Protein AF-A0A965PQN5-F1 (afdb_monomer)

Sequence (147 aa):
MGAIIASKGDFAAGDSFQIISNPSIEAFCKKINGKNQNLTQFMELIFIDYYLSGNAYIRVCRPINSKILAEFSIEHIPQHTIRLASKTKGFYYATDWTQRINIDEVIGEFPNFTPIEETYEQSIIHLKDYVPGFDFYGLPTFMGAMQ

pLDDT: mean 82.69, std 12.29, range [46.5, 96.75]

Secondary structure (DSSP, 8-state):
-HHHHHHHHHHHHHS-----S-HHHHHHHH--STT---HHHHHHHHHHHHHHHSEEEEEEEEETT---GGG-EEEEE-GGGEEE-SSSSEEEE-S-TTS---TT-PEEBTT-PEEETTTEEEEEEEEE--BTTBSS----GGGGG--

Foldseek 3Di:
DLVVQLVQLLVVLVVDDDDPPDVQVVVCQCPQDPVRDHVSNQSSLQSSQCQVFQKWKKKWKAWPPDPRSNRIHIDTDHPVQWFADPPDQFIFGHPDPVDDGPPVPTAHAPPDWDDDPPTMTMHMHMRGDDDPPDDGHHGNPCVVVPD

Mean predicted aligned error: 7.32 Å

Nearest PDB structures (foldseek):
  8k39-assembly1_f  TM=5.369E-01  e=4.903E-04  Escherichia phage Lambda
  8xqb-assembly1_b1  TM=5.106E-01  e=9.925E-04  Escherichia phage Lambda
  8k38-assembly1_B  TM=4.594E-01  e=7.203E-04  Escherichia phage Lambda
  8xot-assembly1_B1  TM=5.082E-01  e=3.578E-03  Escherichia phage Lambda
  8xpm-assembly1_B2  TM=6.007E-01  e=1.777E-02  Escherichia phage Lambda

Solvent-accessible surface area (backbone atoms only — not comparable to full-atom values): 8416 Å² total; per-residue (Å²): 113,68,69,61,45,50,51,49,12,47,48,66,35,59,60,63,81,81,76,81,87,42,72,70,60,53,53,36,40,60,42,29,35,97,81,72,41,32,44,52,70,49,42,28,55,43,39,36,39,25,58,69,46,10,34,28,40,36,39,40,36,29,46,67,92,64,85,56,71,88,58,46,30,56,42,82,48,63,73,91,32,50,45,76,41,94,90,47,83,26,30,40,74,42,95,56,81,88,51,89,72,64,85,83,61,56,36,20,40,60,91,39,67,30,75,44,83,96,59,32,23,30,21,34,44,78,48,56,47,92,40,94,95,45,92,86,57,23,62,28,72,61,66,78,69,74,116

Structure (mmCIF, N/CA/C/O backbone):
data_AF-A0A965PQN5-F1
#
_entry.id   AF-A0A965PQN5-F1
#
loop_
_atom_site.group_PDB
_atom_site.id
_atom_site.type_symbol
_atom_site.label_atom_id
_atom_site.label_alt_id
_atom_site.label_comp_id
_atom_site.label_asym_id
_atom_site.label_entity_id
_atom_site.label_seq_id
_atom_site.pdbx_PDB_ins_code
_atom_site.Cartn_x
_atom_site.Cartn_y
_atom_site.Cartn_z
_atom_site.occupancy
_atom_site.B_iso_or_equiv
_atom_site.auth_seq_id
_atom_site.auth_comp_id
_atom_site.auth_asym_id
_atom_site.auth_atom_id
_atom_site.pdbx_PDB_model_num
ATOM 1 N N . MET A 1 1 ? 2.611 -2.180 -26.969 1.00 53.81 1 MET A N 1
ATOM 2 C CA . MET A 1 1 ? 3.056 -2.594 -25.619 1.00 53.81 1 MET A CA 1
ATOM 3 C C . MET A 1 1 ? 2.013 -2.266 -24.549 1.00 53.81 1 MET A C 1
ATOM 5 O O . MET A 1 1 ? 1.609 -3.184 -23.852 1.00 53.81 1 MET A O 1
ATOM 9 N N . GLY A 1 2 ? 1.482 -1.034 -24.489 1.00 59.88 2 GLY A N 1
ATOM 10 C CA . GLY A 1 2 ? 0.448 -0.645 -23.507 1.00 59.88 2 GLY A CA 1
ATOM 11 C C . GLY A 1 2 ? -0.817 -1.521 -23.480 1.00 59.88 2 GLY A C 1
ATOM 12 O O . GLY A 1 2 ? -1.261 -1.892 -22.403 1.00 59.88 2 GLY A O 1
ATOM 13 N N . ALA A 1 3 ? -1.339 -1.947 -24.638 1.00 60.72 3 ALA A N 1
ATOM 14 C CA . ALA A 1 3 ? -2.540 -2.795 -24.705 1.00 60.72 3 ALA A CA 1
ATOM 15 C C . ALA A 1 3 ? -2.360 -4.204 -24.097 1.00 60.72 3 ALA A C 1
ATOM 17 O O . ALA A 1 3 ? -3.300 -4.756 -23.541 1.00 60.72 3 ALA A O 1
ATOM 18 N N . ILE A 1 4 ? -1.151 -4.779 -24.167 1.00 67.25 4 ILE A N 1
ATOM 19 C CA . ILE A 1 4 ? -0.859 -6.112 -23.604 1.00 67.25 4 ILE A CA 1
ATOM 20 C C . ILE A 1 4 ? -0.769 -6.032 -22.078 1.00 67.25 4 ILE A C 1
ATOM 22 O O . ILE A 1 4 ? -1.203 -6.943 -21.381 1.00 67.25 4 ILE A O 1
ATOM 26 N N . ILE A 1 5 ? -0.209 -4.939 -21.559 1.00 67.31 5 ILE A N 1
ATOM 27 C CA . ILE A 1 5 ? -0.053 -4.726 -20.119 1.00 67.31 5 ILE A CA 1
ATOM 28 C C . ILE A 1 5 ? -1.402 -4.408 -19.478 1.00 67.31 5 ILE A C 1
ATOM 30 O O . ILE A 1 5 ? -1.736 -5.021 -18.470 1.00 67.31 5 ILE A O 1
ATOM 34 N N . ALA A 1 6 ? -2.199 -3.537 -20.105 1.00 64.56 6 ALA A N 1
ATOM 35 C CA . ALA A 1 6 ? -3.577 -3.289 -19.688 1.00 64.56 6 ALA A CA 1
ATOM 36 C C . ALA A 1 6 ? -4.385 -4.594 -19.682 1.00 64.56 6 ALA A C 1
ATOM 38 O O . ALA A 1 6 ? -4.920 -4.967 -18.651 1.00 64.56 6 ALA A O 1
ATOM 39 N N . SER A 1 7 ? -4.326 -5.378 -20.765 1.00 62.66 7 SER A N 1
ATOM 40 C CA . SER A 1 7 ? -5.012 -6.674 -20.833 1.00 62.66 7 SER A CA 1
ATOM 41 C C . SER A 1 7 ? -4.554 -7.672 -19.761 1.00 62.66 7 SER A C 1
ATOM 43 O O . SER A 1 7 ? -5.371 -8.456 -19.290 1.00 62.66 7 SER A O 1
ATOM 45 N N . LYS A 1 8 ? -3.275 -7.666 -19.359 1.00 64.88 8 LYS A N 1
ATOM 46 C CA . LYS A 1 8 ? -2.782 -8.487 -18.239 1.00 64.88 8 LYS A CA 1
ATOM 47 C C . LYS A 1 8 ? -3.293 -7.987 -16.890 1.00 64.88 8 LYS A C 1
ATOM 49 O O . LYS A 1 8 ? -3.628 -8.814 -16.050 1.00 64.88 8 LYS A O 1
ATOM 54 N N . GLY A 1 9 ? -3.346 -6.671 -16.694 1.00 61.47 9 GLY A N 1
ATOM 55 C CA . GLY A 1 9 ? -3.943 -6.057 -15.509 1.00 61.47 9 GLY A CA 1
ATOM 56 C C . GLY A 1 9 ? -5.424 -6.404 -15.389 1.00 61.47 9 GLY A C 1
ATOM 57 O O . GLY A 1 9 ? -5.839 -6.925 -14.358 1.00 61.47 9 GLY A O 1
ATOM 58 N N . ASP A 1 10 ? -6.176 -6.232 -16.476 1.00 62.59 10 ASP A N 1
ATOM 59 C CA . ASP A 1 10 ? -7.597 -6.573 -16.567 1.00 62.59 10 ASP A CA 1
ATOM 60 C C . ASP A 1 10 ? -7.829 -8.072 -16.353 1.00 62.59 10 ASP A C 1
ATOM 62 O O . ASP A 1 10 ? -8.765 -8.460 -15.666 1.00 62.59 10 ASP A O 1
ATOM 66 N N . PHE A 1 11 ? -6.968 -8.935 -16.904 1.00 68.56 11 PHE A N 1
ATOM 67 C CA . PHE A 1 11 ? -7.052 -10.379 -16.683 1.00 68.56 11 PHE A CA 1
ATOM 68 C C . PHE A 1 11 ? -6.799 -10.737 -15.214 1.00 68.56 11 PHE A C 1
ATOM 70 O O . PHE A 1 11 ? -7.590 -11.459 -14.618 1.00 68.56 11 PHE A O 1
ATOM 77 N N . ALA A 1 12 ? -5.735 -10.202 -14.612 1.00 64.56 12 ALA A N 1
ATOM 78 C CA . ALA A 1 12 ? -5.387 -10.476 -13.219 1.00 64.56 12 ALA A CA 1
ATOM 79 C C . ALA A 1 12 ? -6.413 -9.906 -12.223 1.00 64.56 12 ALA A C 1
ATOM 81 O O . ALA A 1 12 ? -6.628 -10.491 -11.165 1.00 64.56 12 ALA A O 1
ATOM 82 N N . ALA A 1 13 ? -7.057 -8.781 -12.547 1.00 66.44 13 ALA A N 1
ATOM 83 C CA . ALA A 1 13 ? -8.139 -8.209 -11.746 1.00 66.44 13 ALA A CA 1
ATOM 84 C C . ALA A 1 13 ? -9.504 -8.873 -12.014 1.00 66.44 13 ALA A C 1
ATOM 86 O O . ALA A 1 13 ? -10.351 -8.929 -11.118 1.00 66.44 13 ALA A O 1
ATOM 87 N N . GLY A 1 14 ? -9.722 -9.346 -13.244 1.00 53.88 14 GLY A N 1
ATOM 88 C CA . GLY A 1 14 ? -10.966 -9.938 -13.735 1.00 53.88 14 GLY A CA 1
ATOM 89 C C . GLY A 1 14 ? -11.144 -11.414 -13.384 1.00 53.88 14 GLY A C 1
ATOM 90 O O . GLY A 1 14 ? -12.289 -11.858 -13.247 1.00 53.88 14 GLY A O 1
ATOM 91 N N . ASP A 1 15 ? -10.050 -12.157 -13.176 1.00 59.12 15 ASP A N 1
ATOM 92 C CA . ASP A 1 15 ? -10.080 -13.503 -12.596 1.00 59.12 15 ASP A CA 1
ATOM 93 C C . ASP A 1 15 ? -10.523 -13.361 -11.134 1.00 59.12 15 ASP A C 1
ATOM 95 O O . ASP A 1 15 ? -9.767 -12.993 -10.235 1.00 59.12 15 ASP A O 1
ATOM 99 N N . SER A 1 16 ? -11.835 -13.456 -10.945 1.00 56.16 16 SER A N 1
ATOM 100 C CA . SER A 1 16 ? -12.543 -12.751 -9.883 1.00 56.16 16 SER A CA 1
ATOM 101 C C . SER A 1 16 ? -11.992 -13.120 -8.509 1.00 56.16 16 SER A C 1
ATOM 103 O O . SER A 1 16 ? -11.968 -14.299 -8.156 1.00 56.16 16 SER A O 1
ATOM 105 N N . PHE A 1 17 ? -11.596 -12.123 -7.707 1.00 63.97 17 PHE A N 1
ATOM 106 C CA . PHE A 1 17 ? -11.255 -12.341 -6.300 1.00 63.97 17 PHE A CA 1
ATOM 107 C C . PHE A 1 17 ? -12.389 -13.116 -5.624 1.00 63.97 17 PHE A C 1
ATOM 109 O O . PHE A 1 17 ? -13.494 -12.600 -5.443 1.00 63.97 17 PHE A O 1
ATOM 116 N N . GLN A 1 18 ? -12.127 -14.373 -5.267 1.00 67.50 18 GLN A N 1
ATOM 117 C CA . GLN A 1 18 ? -13.124 -15.209 -4.618 1.00 67.50 18 GLN A CA 1
ATOM 118 C C . GLN A 1 18 ? -13.211 -14.814 -3.148 1.00 67.50 18 GLN A C 1
ATOM 120 O O . GLN A 1 18 ? -12.378 -15.189 -2.322 1.00 67.50 18 GLN A O 1
ATOM 125 N N . ILE A 1 19 ? -14.229 -14.024 -2.819 1.00 66.75 19 ILE A N 1
ATOM 126 C CA . ILE A 1 19 ? -14.528 -13.674 -1.435 1.00 66.75 19 ILE A CA 1
ATOM 127 C C . ILE A 1 19 ? -15.185 -14.891 -0.792 1.00 66.75 19 ILE A C 1
ATOM 129 O O . ILE A 1 19 ? -16.317 -15.249 -1.119 1.00 66.75 19 ILE A O 1
ATOM 133 N N . ILE A 1 20 ? -14.484 -15.520 0.149 1.00 67.50 20 ILE A N 1
ATOM 134 C CA . ILE A 1 20 ? -15.041 -16.601 0.964 1.00 67.50 20 ILE A CA 1
ATOM 135 C C . ILE A 1 20 ? -16.016 -15.972 1.971 1.00 67.50 20 ILE A C 1
ATOM 137 O O . ILE A 1 20 ? -15.636 -15.619 3.083 1.00 67.50 20 ILE A O 1
ATOM 141 N N . SER A 1 21 ? -17.253 -15.746 1.515 1.00 68.19 21 SER A N 1
ATOM 142 C CA . SER A 1 21 ? -18.486 -15.481 2.277 1.00 68.19 21 SER A CA 1
ATOM 143 C C . SER A 1 21 ? -18.315 -14.796 3.646 1.00 68.19 21 SER A C 1
ATOM 145 O O . SER A 1 21 ? -18.784 -15.301 4.666 1.00 68.19 21 SER A O 1
ATOM 147 N N . ASN A 1 22 ? -17.660 -13.631 3.676 1.00 83.06 22 ASN A N 1
ATOM 148 C CA . ASN A 1 22 ? -17.571 -12.768 4.853 1.00 83.06 22 ASN A CA 1
ATOM 149 C C . ASN A 1 22 ? -18.157 -11.384 4.512 1.00 83.06 22 ASN A C 1
ATOM 151 O O . ASN A 1 22 ? -17.552 -10.662 3.713 1.00 83.06 22 ASN A O 1
ATOM 155 N N . PRO A 1 23 ? -19.290 -10.983 5.122 1.00 86.12 23 PRO A N 1
ATOM 156 C CA . PRO A 1 23 ? -19.951 -9.715 4.809 1.00 86.12 23 PRO A CA 1
ATOM 157 C C . PRO A 1 23 ? -19.070 -8.477 5.018 1.00 86.12 23 PRO A C 1
ATOM 159 O O . PRO A 1 23 ? -19.183 -7.510 4.268 1.00 86.12 23 PRO A O 1
ATOM 162 N N . SER A 1 24 ? -18.175 -8.495 6.012 1.00 85.94 24 SER A N 1
ATOM 163 C CA . SER A 1 24 ? -17.263 -7.377 6.278 1.00 85.94 24 SER A CA 1
ATOM 164 C C . SER A 1 24 ? -16.221 -7.222 5.173 1.00 85.94 24 SER A C 1
ATOM 166 O O . SER A 1 24 ? -15.913 -6.099 4.781 1.00 85.94 24 SER A O 1
ATOM 168 N N . ILE A 1 25 ? -15.713 -8.338 4.642 1.00 86.50 25 ILE A N 1
ATOM 169 C CA . ILE A 1 25 ? -14.781 -8.331 3.506 1.00 86.50 25 ILE A CA 1
ATOM 170 C C . ILE A 1 25 ? -15.512 -7.874 2.245 1.00 86.50 25 ILE A C 1
ATOM 172 O O . ILE A 1 25 ? -15.006 -7.023 1.526 1.00 86.50 25 ILE A O 1
ATOM 176 N N . GLU A 1 26 ? -16.728 -8.363 2.005 1.00 88.0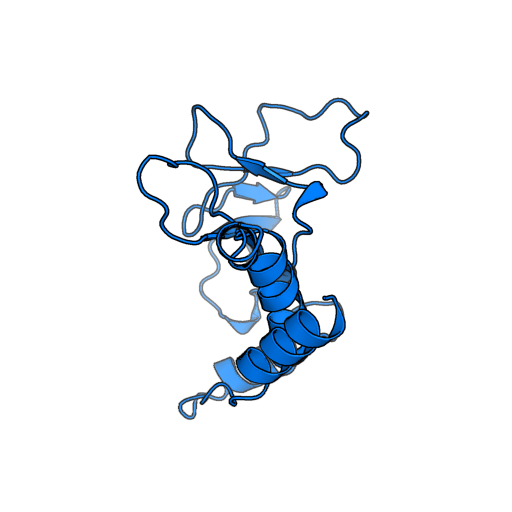6 26 GLU A N 1
ATOM 177 C CA . GLU A 1 26 ? -17.520 -7.956 0.842 1.00 88.06 26 GLU A CA 1
ATOM 178 C C . GLU A 1 26 ? -17.843 -6.453 0.852 1.00 88.06 26 GLU A C 1
ATOM 180 O O . GLU A 1 26 ? -17.718 -5.778 -0.172 1.00 88.06 26 GLU A O 1
ATOM 185 N N . ALA A 1 27 ? -18.213 -5.907 2.015 1.00 88.44 27 ALA A N 1
ATOM 186 C CA . ALA A 1 27 ? -18.439 -4.475 2.183 1.00 88.44 27 ALA A CA 1
ATOM 187 C C . ALA A 1 27 ? -17.164 -3.664 1.910 1.00 88.44 27 ALA A C 1
ATOM 189 O O . ALA A 1 27 ? -17.214 -2.673 1.180 1.00 88.44 27 ALA A O 1
ATOM 190 N N . PHE A 1 28 ? -16.021 -4.120 2.430 1.00 89.81 28 PHE A N 1
ATOM 191 C CA . PHE A 1 28 ? -14.724 -3.504 2.164 1.00 89.81 28 PHE A CA 1
ATOM 192 C C . PHE A 1 28 ? -14.365 -3.551 0.670 1.00 89.81 28 PHE A C 1
ATOM 194 O O . PHE A 1 28 ? -13.973 -2.542 0.095 1.00 89.81 28 PHE A O 1
ATOM 201 N N . CYS A 1 29 ? -14.582 -4.680 -0.010 1.00 89.00 29 CYS A N 1
ATOM 202 C CA . CYS A 1 29 ? -14.306 -4.815 -1.442 1.00 89.00 29 CYS A CA 1
ATOM 203 C C . CYS A 1 29 ? -15.161 -3.882 -2.313 1.00 89.00 29 CYS A C 1
ATOM 205 O O . CYS A 1 29 ? -14.702 -3.431 -3.364 1.00 89.00 29 CYS A O 1
ATOM 207 N N . LYS A 1 30 ? -16.394 -3.569 -1.894 1.00 89.50 30 LYS A N 1
ATOM 208 C CA . LYS A 1 30 ? -17.265 -2.613 -2.599 1.00 89.50 30 LYS A CA 1
ATOM 209 C C . LYS A 1 30 ? -16.790 -1.169 -2.446 1.00 89.50 30 LYS A C 1
ATOM 211 O O . LYS A 1 30 ? -16.998 -0.375 -3.360 1.00 89.50 30 LYS A O 1
ATOM 216 N N . LYS A 1 31 ? -16.168 -0.829 -1.313 1.00 91.44 31 LYS A N 1
ATOM 217 C CA . LYS A 1 31 ? -15.638 0.507 -1.030 1.00 91.44 31 LYS A CA 1
ATOM 218 C C . LYS A 1 31 ? -14.366 0.411 -0.191 1.00 91.44 31 LYS A C 1
ATOM 220 O O . LYS A 1 31 ? -14.418 0.375 1.034 1.00 91.44 31 LYS A O 1
ATOM 225 N N . ILE A 1 32 ? -13.229 0.426 -0.876 1.00 92.50 32 ILE A N 1
ATOM 226 C CA . ILE A 1 32 ? -11.909 0.217 -0.264 1.00 92.50 32 ILE A CA 1
ATOM 227 C C . ILE A 1 32 ? -11.297 1.491 0.339 1.00 92.50 32 ILE A C 1
ATOM 229 O O . ILE A 1 32 ? -10.318 1.429 1.082 1.00 92.50 32 ILE A O 1
ATOM 233 N N . ASN A 1 33 ? -11.831 2.663 -0.020 1.00 90.44 33 ASN A N 1
ATOM 234 C CA . ASN A 1 33 ? -11.356 3.965 0.437 1.00 90.44 33 ASN A CA 1
ATOM 235 C C . ASN A 1 33 ? -12.441 5.053 0.303 1.00 90.44 33 ASN A C 1
ATOM 237 O O . ASN A 1 33 ? -13.550 4.829 -0.194 1.00 90.44 33 ASN A O 1
ATOM 241 N N . GLY A 1 34 ? -12.107 6.272 0.737 1.00 87.25 34 GLY A N 1
ATOM 242 C CA . GLY A 1 34 ? -12.985 7.442 0.651 1.00 87.25 34 GLY A CA 1
ATOM 243 C C . GLY A 1 34 ? -13.287 7.930 -0.775 1.00 87.25 34 GLY A C 1
ATOM 244 O O . GLY A 1 34 ? -14.173 8.763 -0.940 1.00 87.25 34 GLY A O 1
ATOM 245 N N . LYS A 1 35 ? -12.610 7.405 -1.808 1.00 87.56 35 LYS A N 1
ATOM 246 C CA . LYS A 1 35 ? -12.733 7.840 -3.214 1.00 87.56 35 LYS A CA 1
ATOM 247 C C . LYS A 1 35 ? -13.817 7.082 -3.994 1.00 87.56 35 LYS A C 1
ATOM 249 O O . LYS A 1 35 ? -13.892 7.217 -5.209 1.00 87.56 35 LYS A O 1
ATOM 254 N N . ASN A 1 36 ? -14.655 6.293 -3.312 1.00 84.31 36 ASN A N 1
ATOM 255 C CA . ASN A 1 36 ? -15.671 5.417 -3.920 1.00 84.31 36 ASN A CA 1
ATOM 256 C C . ASN A 1 36 ? -15.093 4.421 -4.947 1.00 84.31 36 ASN A C 1
ATOM 258 O O . ASN A 1 36 ? -15.787 4.010 -5.873 1.00 84.31 36 ASN A O 1
ATOM 262 N N . GLN A 1 37 ? -13.832 4.026 -4.768 1.00 90.25 37 GLN A N 1
ATOM 263 C CA . GLN A 1 37 ? -13.191 2.990 -5.568 1.00 90.25 37 GLN A CA 1
ATOM 264 C C . GLN A 1 37 ? -13.549 1.607 -5.012 1.00 90.25 37 GLN A C 1
ATOM 266 O O . GLN A 1 37 ? -13.562 1.409 -3.790 1.00 90.25 37 GLN A O 1
ATOM 271 N N . ASN A 1 38 ? -13.831 0.652 -5.898 1.00 90.88 38 ASN A N 1
ATOM 272 C CA . ASN A 1 38 ? -13.971 -0.757 -5.527 1.00 90.88 38 ASN A CA 1
ATOM 273 C C . ASN A 1 38 ? -12.628 -1.502 -5.647 1.00 90.88 38 ASN A C 1
ATOM 275 O O . ASN A 1 38 ? -11.663 -0.988 -6.214 1.00 90.88 38 ASN A O 1
ATOM 279 N N . LEU A 1 39 ? -12.560 -2.721 -5.109 1.00 90.31 39 LEU A N 1
ATOM 280 C CA . LEU A 1 39 ? -11.330 -3.512 -5.103 1.00 90.31 39 LEU A CA 1
ATOM 281 C C . LEU A 1 39 ? -10.818 -3.821 -6.516 1.00 90.31 39 LEU A C 1
ATOM 283 O O . LEU A 1 39 ? -9.616 -3.748 -6.738 1.00 90.31 39 LEU A O 1
ATOM 287 N N . THR A 1 40 ? -11.697 -4.135 -7.469 1.00 88.50 40 THR A N 1
ATOM 288 C CA . THR A 1 40 ? -11.298 -4.476 -8.844 1.00 88.50 40 THR A CA 1
ATOM 289 C C . THR A 1 40 ? -10.575 -3.310 -9.517 1.00 88.50 40 THR A C 1
ATOM 291 O O . THR A 1 40 ? -9.430 -3.464 -9.926 1.00 88.50 40 THR A O 1
ATOM 294 N N . GLN A 1 41 ? -11.180 -2.119 -9.511 1.00 89.06 41 GLN A N 1
ATOM 295 C CA . GLN A 1 41 ? -10.586 -0.894 -10.065 1.00 89.06 41 GLN A CA 1
ATOM 296 C C . GLN A 1 41 ? -9.259 -0.531 -9.396 1.00 89.06 41 GLN A C 1
ATOM 298 O O . GLN A 1 41 ? -8.372 0.066 -9.999 1.00 89.06 41 GLN A O 1
ATOM 303 N N . PHE A 1 42 ? -9.141 -0.822 -8.104 1.00 92.50 42 PHE A N 1
ATOM 304 C CA . PHE A 1 42 ? -7.903 -0.619 -7.371 1.00 92.50 42 PHE A CA 1
ATOM 305 C C . PHE A 1 42 ? -6.822 -1.608 -7.799 1.00 92.50 42 PHE A C 1
ATOM 307 O O . PHE A 1 42 ? -5.704 -1.194 -8.096 1.00 92.50 42 PHE A O 1
ATOM 314 N N . MET A 1 43 ? -7.154 -2.896 -7.876 1.00 91.06 43 MET A N 1
ATOM 315 C CA . MET A 1 43 ? -6.208 -3.938 -8.260 1.00 91.06 43 MET A CA 1
ATOM 316 C C . MET A 1 43 ? -5.740 -3.793 -9.708 1.00 91.06 43 MET A C 1
ATOM 318 O O . MET A 1 43 ? -4.575 -4.063 -9.975 1.00 91.06 43 MET A O 1
ATOM 322 N N . GLU A 1 44 ? -6.579 -3.290 -10.616 1.00 90.31 44 GLU A N 1
ATOM 323 C CA . GLU A 1 44 ? -6.170 -2.922 -11.980 1.00 90.31 44 GLU A CA 1
ATOM 324 C C . GLU A 1 44 ? -4.967 -1.964 -11.968 1.00 90.31 44 GLU A C 1
ATOM 326 O O . GLU A 1 44 ? -3.958 -2.233 -12.619 1.00 90.31 44 GLU A O 1
ATOM 331 N N . LEU A 1 45 ? -5.017 -0.891 -11.167 1.00 91.31 45 LEU A N 1
ATOM 332 C CA . LEU A 1 45 ? -3.907 0.064 -11.035 1.00 91.31 45 LEU A CA 1
ATOM 333 C C . LEU A 1 45 ? -2.649 -0.595 -10.462 1.00 91.31 45 LEU A C 1
ATOM 335 O O . LEU A 1 45 ? -1.545 -0.365 -10.957 1.00 91.31 45 LEU A O 1
ATOM 339 N N . ILE A 1 46 ? -2.820 -1.438 -9.440 1.00 93.19 46 ILE A N 1
ATOM 340 C CA . ILE A 1 46 ? -1.717 -2.179 -8.819 1.00 93.19 46 ILE A CA 1
ATOM 341 C C . ILE A 1 46 ? -1.040 -3.098 -9.834 1.00 93.19 46 ILE A C 1
ATOM 343 O O . ILE A 1 46 ? 0.186 -3.092 -9.945 1.00 93.19 46 ILE A O 1
ATOM 347 N N . PHE A 1 47 ? -1.815 -3.870 -10.594 1.00 90.19 47 PHE A N 1
ATOM 348 C CA . PHE A 1 47 ? -1.269 -4.786 -11.587 1.00 90.19 47 PHE A CA 1
ATOM 349 C C . PHE A 1 47 ? -0.624 -4.051 -12.758 1.00 90.19 47 PHE A C 1
ATOM 351 O O . PHE A 1 47 ? 0.412 -4.498 -13.246 1.00 90.19 47 PHE A O 1
ATOM 358 N N . ILE A 1 48 ? -1.180 -2.915 -13.184 1.00 88.69 48 ILE A N 1
ATOM 359 C CA . ILE A 1 48 ? -0.563 -2.070 -14.209 1.00 88.69 48 ILE A CA 1
ATOM 360 C C . ILE A 1 48 ? 0.832 -1.617 -13.757 1.00 88.69 48 ILE A C 1
ATOM 362 O O . ILE A 1 48 ? 1.797 -1.851 -14.485 1.00 88.69 48 ILE A O 1
ATOM 366 N N . ASP A 1 49 ? 0.968 -1.041 -12.559 1.00 90.19 49 ASP A N 1
ATOM 367 C CA . ASP A 1 49 ? 2.269 -0.596 -12.035 1.00 90.19 49 ASP A CA 1
ATOM 368 C C . ASP A 1 49 ? 3.244 -1.767 -11.859 1.00 90.19 49 ASP A C 1
ATOM 370 O O . ASP A 1 49 ? 4.416 -1.673 -12.250 1.00 90.19 49 ASP A O 1
ATOM 374 N N . TYR A 1 50 ? 2.746 -2.897 -11.355 1.00 90.06 50 TYR A N 1
ATOM 375 C CA . TYR A 1 50 ? 3.532 -4.110 -11.170 1.00 90.06 50 TYR A CA 1
ATOM 376 C C . TYR A 1 50 ? 4.072 -4.651 -12.500 1.00 90.06 50 TYR A C 1
ATOM 378 O O . TYR A 1 50 ? 5.274 -4.862 -12.630 1.00 90.06 50 TYR A O 1
ATOM 386 N N . TYR A 1 51 ? 3.240 -4.798 -13.533 1.00 84.94 51 TYR A N 1
ATOM 387 C CA . TYR A 1 51 ? 3.701 -5.287 -14.836 1.00 84.94 51 TYR A CA 1
ATOM 388 C C . TYR A 1 51 ? 4.563 -4.267 -15.597 1.00 84.94 51 TYR A C 1
ATOM 390 O O . TYR A 1 51 ? 5.429 -4.672 -16.379 1.00 84.94 51 TYR A O 1
ATOM 398 N N . LEU A 1 52 ? 4.350 -2.962 -15.383 1.00 85.81 52 LEU A N 1
ATOM 399 C CA . LEU A 1 52 ? 5.149 -1.895 -15.996 1.00 85.81 52 LEU A CA 1
ATOM 400 C C . LEU A 1 52 ? 6.528 -1.738 -15.361 1.00 85.81 52 LEU A C 1
ATOM 402 O O . LEU A 1 52 ? 7.483 -1.410 -16.060 1.00 85.81 52 LEU A O 1
ATOM 406 N N . SER A 1 53 ? 6.639 -1.910 -14.047 1.00 85.06 53 SER A N 1
ATOM 407 C CA . SER A 1 53 ? 7.852 -1.534 -13.317 1.00 85.06 53 SER A CA 1
ATOM 408 C C . SER A 1 53 ? 8.493 -2.678 -12.532 1.00 85.06 53 SER A C 1
ATOM 410 O O . SER A 1 53 ? 9.591 -2.503 -12.009 1.00 85.06 53 SER A O 1
ATOM 412 N N . GLY A 1 54 ? 7.836 -3.836 -12.432 1.00 87.56 54 GLY A N 1
ATOM 413 C CA . GLY A 1 54 ? 8.204 -4.921 -11.515 1.00 87.56 54 GLY A CA 1
ATOM 414 C C . GLY A 1 54 ? 7.916 -4.597 -10.047 1.00 87.56 54 GLY A C 1
ATOM 415 O O . GLY A 1 54 ? 8.383 -5.305 -9.155 1.00 87.56 54 GLY A O 1
ATOM 416 N N . ASN A 1 55 ? 7.222 -3.487 -9.781 1.00 91.44 55 ASN A N 1
ATOM 417 C CA . ASN A 1 55 ? 6.984 -2.941 -8.454 1.00 91.44 55 ASN A CA 1
ATOM 418 C C . ASN A 1 55 ? 5.576 -2.333 -8.382 1.00 91.44 55 ASN A C 1
ATOM 420 O O . ASN A 1 55 ? 5.125 -1.682 -9.319 1.00 91.44 55 ASN A O 1
ATOM 424 N N . ALA A 1 56 ? 4.890 -2.510 -7.261 1.00 94.62 56 ALA A N 1
ATOM 425 C CA . ALA A 1 56 ? 3.669 -1.778 -6.957 1.00 94.62 56 ALA A CA 1
ATOM 426 C C . ALA A 1 56 ? 3.571 -1.511 -5.457 1.00 94.62 56 ALA A C 1
ATOM 428 O O . ALA A 1 56 ? 4.060 -2.295 -4.640 1.00 94.62 56 ALA A O 1
ATOM 429 N N . TYR A 1 57 ? 2.931 -0.401 -5.097 1.00 95.56 57 TYR A N 1
ATOM 430 C CA . TYR A 1 57 ? 2.854 0.057 -3.715 1.00 95.56 57 TYR A CA 1
ATOM 431 C C . TYR A 1 57 ? 1.417 0.338 -3.306 1.00 95.56 57 TYR A C 1
ATOM 433 O O . TYR A 1 57 ? 0.671 1.038 -3.997 1.00 95.56 57 TYR A O 1
ATOM 441 N N . ILE A 1 58 ? 1.055 -0.188 -2.141 1.00 96.75 58 ILE A N 1
ATOM 442 C CA . ILE A 1 58 ? -0.257 -0.002 -1.532 1.00 96.75 58 ILE A CA 1
ATOM 443 C C . ILE A 1 58 ? -0.051 0.675 -0.187 1.00 96.75 58 ILE A C 1
ATOM 445 O O . ILE A 1 58 ? 0.603 0.118 0.693 1.00 96.75 58 ILE A O 1
ATOM 449 N N . ARG A 1 59 ? -0.634 1.860 -0.011 1.00 95.69 59 ARG A N 1
ATOM 450 C CA . ARG A 1 59 ? -0.771 2.482 1.303 1.00 95.69 59 ARG A CA 1
ATOM 451 C C . ARG A 1 59 ? -1.939 1.841 2.029 1.00 95.69 59 ARG A C 1
ATOM 453 O O . ARG A 1 59 ? -3.033 1.781 1.479 1.00 95.69 59 ARG A O 1
ATOM 460 N N . VAL A 1 60 ? -1.719 1.428 3.266 1.00 96.31 60 VAL A N 1
ATOM 461 C CA . VAL A 1 60 ? -2.765 0.989 4.187 1.00 96.31 60 VAL A CA 1
ATOM 462 C C . VAL A 1 60 ? -2.878 2.033 5.286 1.00 96.31 60 VAL A C 1
ATOM 464 O O . VAL A 1 60 ? -1.908 2.243 6.007 1.00 96.31 60 VAL A O 1
ATOM 467 N N . CYS A 1 61 ? -4.041 2.658 5.434 1.00 95.38 61 CYS A N 1
ATOM 468 C CA . CYS A 1 61 ? -4.334 3.619 6.497 1.00 95.38 61 CYS A CA 1
ATOM 469 C C . CYS A 1 61 ? -5.413 3.068 7.428 1.00 95.38 61 CYS A C 1
ATOM 471 O O . CYS A 1 61 ? -6.361 2.431 6.968 1.00 95.38 61 CYS A O 1
ATOM 473 N N . ARG A 1 62 ? -5.305 3.348 8.727 1.00 95.31 62 ARG A N 1
ATOM 474 C CA . ARG A 1 62 ? -6.328 3.016 9.732 1.00 95.31 62 ARG A CA 1
ATOM 475 C C . ARG A 1 62 ? -6.270 3.990 10.912 1.00 95.31 62 ARG A C 1
ATOM 477 O O . ARG A 1 62 ? -5.231 4.625 11.096 1.00 95.31 62 ARG A O 1
ATOM 484 N N . PRO A 1 63 ? -7.329 4.111 11.731 1.00 95.75 63 PRO A N 1
ATOM 485 C CA . PRO A 1 63 ? -7.220 4.770 13.027 1.00 95.75 63 PRO A CA 1
ATOM 486 C C . PRO A 1 63 ? -6.149 4.091 13.880 1.00 95.75 63 PRO A C 1
ATOM 488 O O . PRO A 1 63 ? -5.969 2.871 13.795 1.00 95.75 63 PRO A O 1
ATOM 491 N N . ILE A 1 64 ? -5.454 4.871 14.707 1.00 95.19 64 ILE A N 1
ATOM 492 C CA . ILE A 1 64 ? -4.362 4.372 15.554 1.00 95.19 64 ILE A CA 1
ATOM 493 C C . ILE A 1 64 ? -4.809 3.125 16.335 1.00 95.19 64 ILE A C 1
ATOM 495 O O . ILE A 1 64 ? -5.827 3.141 17.028 1.00 95.19 64 ILE A O 1
ATOM 499 N N . ASN A 1 65 ? -4.034 2.038 16.232 1.00 93.25 65 ASN A N 1
ATOM 500 C CA . ASN A 1 65 ? -4.280 0.743 16.880 1.00 93.25 65 ASN A CA 1
ATOM 501 C C . ASN A 1 65 ? -5.572 0.007 16.473 1.00 93.25 65 ASN A C 1
ATOM 503 O O . ASN A 1 65 ? -5.889 -1.032 17.067 1.00 93.25 65 ASN A O 1
ATOM 507 N N . SER A 1 66 ? -6.305 0.477 15.459 1.00 93.62 66 SER A N 1
ATOM 508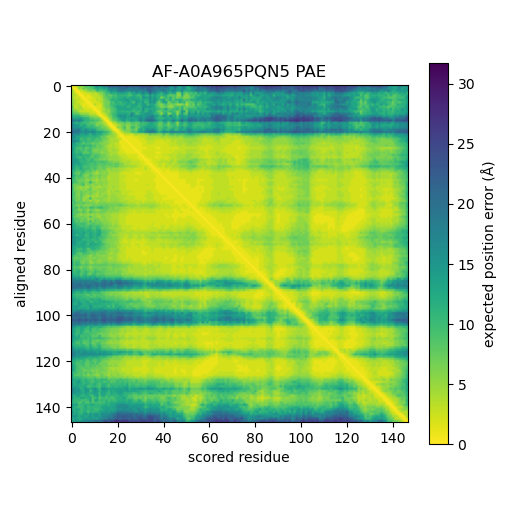 C CA . SER A 1 66 ? -7.530 -0.193 15.027 1.00 93.62 66 SER A CA 1
ATOM 509 C C . SER A 1 66 ? -7.257 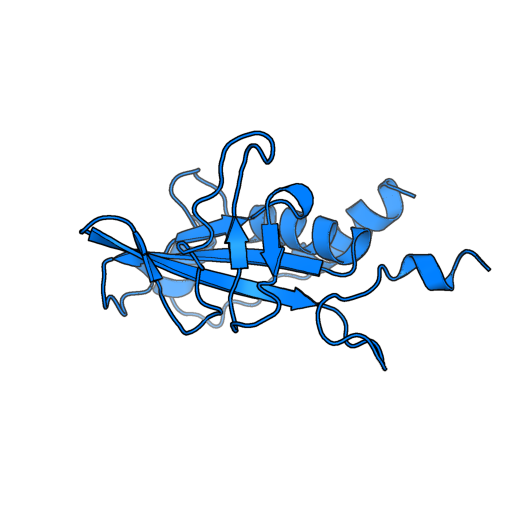-1.581 14.443 1.00 93.62 66 SER A C 1
ATOM 511 O O . SER A 1 66 ? -6.290 -1.833 13.715 1.00 93.62 66 SER A O 1
ATOM 513 N N . LYS A 1 67 ? -8.155 -2.514 14.756 1.00 90.69 67 LYS A N 1
ATOM 514 C CA . LYS A 1 67 ? -8.183 -3.876 14.199 1.00 90.69 67 LYS A CA 1
ATOM 515 C C . LYS A 1 67 ? -9.481 -4.159 13.441 1.00 90.69 67 LYS A C 1
ATOM 517 O O . LYS A 1 67 ? -9.732 -5.300 13.063 1.00 90.69 67 LYS A O 1
ATOM 522 N N . ILE A 1 68 ? -10.314 -3.140 13.242 1.00 91.25 68 ILE A N 1
ATOM 523 C CA . ILE A 1 68 ? -11.632 -3.267 12.626 1.00 91.25 68 ILE A CA 1
ATOM 524 C C . ILE A 1 68 ? -11.488 -2.988 11.134 1.00 91.25 68 ILE A C 1
ATOM 526 O O . ILE A 1 68 ? -11.263 -1.849 10.752 1.00 91.25 68 ILE A O 1
ATOM 530 N N . LEU A 1 69 ? -11.658 -4.007 10.284 1.00 88.25 69 LEU A N 1
ATOM 531 C CA . LEU A 1 69 ? -11.465 -3.897 8.827 1.00 88.25 69 LEU A CA 1
ATOM 532 C C . LEU A 1 69 ? -12.246 -2.736 8.185 1.00 88.25 69 LEU A C 1
ATOM 534 O O . LEU A 1 69 ? -11.744 -2.102 7.267 1.00 88.25 69 LEU A O 1
ATOM 538 N N . ALA A 1 70 ? -13.449 -2.436 8.679 1.00 88.31 70 ALA A N 1
ATOM 539 C CA . ALA A 1 70 ? -14.285 -1.354 8.155 1.00 88.31 70 ALA A CA 1
ATOM 540 C C . ALA A 1 70 ? -13.669 0.050 8.318 1.00 88.31 70 ALA A C 1
ATOM 542 O O . ALA A 1 70 ? -14.104 0.984 7.652 1.00 88.31 70 ALA A O 1
ATOM 543 N N . GLU A 1 71 ? -12.675 0.203 9.195 1.00 92.00 71 GLU A N 1
ATOM 544 C CA . GLU A 1 71 ? -11.965 1.462 9.438 1.00 92.00 71 GLU A CA 1
ATOM 545 C C . GLU A 1 71 ? -10.671 1.575 8.620 1.00 92.00 71 GLU A C 1
ATOM 547 O O . GLU A 1 71 ? -10.012 2.615 8.631 1.00 92.00 71 GLU A O 1
ATOM 552 N N . PHE A 1 72 ? -10.287 0.509 7.915 1.00 94.25 72 PHE A N 1
ATOM 553 C CA . PHE A 1 72 ? -9.110 0.519 7.062 1.00 94.25 72 PHE A CA 1
ATOM 554 C C . PHE A 1 72 ? -9.457 1.192 5.739 1.00 94.25 72 PHE A C 1
ATOM 556 O O . PHE A 1 72 ? -10.565 1.070 5.218 1.00 94.25 72 PHE A O 1
ATOM 563 N N . SER A 1 73 ? -8.470 1.854 5.154 1.00 95.00 73 SER A N 1
ATOM 564 C CA . SER A 1 73 ? -8.509 2.248 3.754 1.00 95.00 73 SER A CA 1
ATOM 565 C C . SER A 1 73 ? -7.219 1.847 3.061 1.00 95.00 73 SER A C 1
ATOM 567 O O . SER A 1 73 ? -6.145 1.865 3.666 1.00 95.00 73 SER A O 1
ATOM 569 N N . ILE A 1 74 ? -7.338 1.460 1.793 1.00 95.88 74 ILE A N 1
ATOM 570 C CA . ILE A 1 74 ? -6.185 1.189 0.937 1.00 95.88 74 ILE A CA 1
ATOM 571 C C . ILE A 1 74 ? -6.138 2.172 -0.228 1.00 95.88 74 ILE A C 1
ATOM 573 O O . ILE A 1 74 ? -7.153 2.488 -0.856 1.00 95.88 74 ILE A O 1
ATOM 577 N N . GLU A 1 75 ? -4.942 2.675 -0.508 1.00 94.94 75 GLU A N 1
ATOM 578 C CA . GLU A 1 75 ? -4.695 3.610 -1.598 1.00 94.94 75 GLU A CA 1
ATOM 579 C C . GLU A 1 75 ? -3.516 3.158 -2.451 1.00 94.94 75 GLU A C 1
ATOM 581 O O . GLU A 1 75 ? -2.514 2.646 -1.953 1.00 94.94 75 GLU A O 1
ATOM 586 N N . HIS A 1 76 ? -3.640 3.366 -3.758 1.00 95.06 76 HIS A N 1
ATOM 587 C CA . HIS A 1 76 ? -2.546 3.150 -4.692 1.00 95.06 76 HIS A CA 1
ATOM 588 C C . HIS A 1 76 ? -1.545 4.299 -4.563 1.00 95.06 76 HIS A C 1
ATOM 590 O O . HIS A 1 76 ? -1.937 5.469 -4.551 1.00 95.06 76 HIS A O 1
ATOM 596 N N . ILE A 1 77 ? -0.260 3.960 -4.466 1.00 94.56 77 ILE A N 1
ATOM 597 C CA . ILE A 1 77 ? 0.834 4.925 -4.547 1.00 94.56 77 ILE A CA 1
ATOM 598 C C . ILE A 1 77 ? 1.517 4.760 -5.912 1.00 94.56 77 ILE A C 1
ATOM 600 O O . ILE A 1 77 ? 2.107 3.706 -6.160 1.00 94.56 77 ILE A O 1
ATOM 604 N N . PRO A 1 78 ? 1.527 5.799 -6.769 1.00 91.50 78 PRO A N 1
ATOM 605 C CA . PRO A 1 78 ? 2.271 5.755 -8.020 1.00 91.50 78 PRO A CA 1
ATOM 606 C C . PRO A 1 78 ? 3.772 5.570 -7.781 1.00 91.50 78 PRO A C 1
ATOM 608 O O . PRO A 1 78 ? 4.380 6.320 -7.010 1.00 91.50 78 PRO A O 1
ATOM 611 N N . GLN A 1 79 ? 4.394 4.651 -8.523 1.00 88.06 79 GLN A N 1
ATOM 612 C CA . GLN A 1 79 ? 5.830 4.319 -8.463 1.00 88.06 79 GLN A CA 1
ATOM 613 C C . GLN A 1 79 ? 6.772 5.541 -8.392 1.00 88.06 79 GLN A C 1
ATOM 615 O O . GLN A 1 79 ? 7.801 5.526 -7.715 1.00 88.06 79 GLN A O 1
ATOM 620 N N . HIS A 1 80 ? 6.457 6.621 -9.112 1.00 86.75 80 HIS A N 1
ATOM 621 C CA . HIS A 1 80 ? 7.319 7.803 -9.179 1.00 86.75 80 HIS A CA 1
ATOM 622 C C . HIS A 1 80 ? 7.299 8.652 -7.900 1.00 86.75 80 HIS A C 1
ATOM 624 O O . HIS A 1 80 ? 8.202 9.462 -7.725 1.00 86.75 80 HIS A O 1
ATOM 630 N N . THR A 1 81 ? 6.321 8.461 -7.013 1.00 90.25 81 THR A N 1
ATOM 631 C CA . THR A 1 81 ? 6.132 9.239 -5.771 1.00 90.25 81 THR A CA 1
ATOM 632 C C . THR A 1 81 ? 6.732 8.573 -4.535 1.00 90.25 81 THR A C 1
ATOM 634 O O . THR A 1 81 ? 6.633 9.109 -3.434 1.00 90.25 81 THR A O 1
ATOM 637 N N . ILE A 1 82 ? 7.376 7.412 -4.692 1.00 91.25 82 ILE A N 1
ATOM 638 C CA . ILE A 1 82 ? 7.881 6.620 -3.569 1.00 91.25 82 ILE A CA 1
ATOM 639 C C . ILE A 1 82 ? 9.297 6.088 -3.799 1.00 91.25 82 ILE A C 1
ATOM 641 O O . ILE A 1 82 ? 9.702 5.792 -4.927 1.00 91.25 82 ILE A O 1
ATOM 645 N N . ARG A 1 83 ? 10.077 5.976 -2.720 1.00 89.06 83 ARG A N 1
ATOM 646 C CA . ARG A 1 83 ? 11.424 5.385 -2.708 1.00 89.06 83 ARG A CA 1
ATOM 647 C C . ARG A 1 83 ? 11.619 4.534 -1.463 1.00 89.06 83 ARG A C 1
ATOM 649 O O . ARG A 1 83 ? 11.167 4.917 -0.390 1.00 89.06 83 ARG A O 1
ATOM 656 N N . LEU A 1 84 ? 12.340 3.423 -1.586 1.00 89.19 84 LEU A N 1
ATOM 657 C CA . LEU A 1 84 ? 12.783 2.665 -0.417 1.00 89.19 84 LEU A CA 1
ATOM 658 C C . LEU A 1 84 ? 13.850 3.443 0.353 1.00 89.19 84 LEU A C 1
ATOM 660 O O . LEU A 1 84 ? 14.764 4.028 -0.239 1.00 89.19 84 LEU A O 1
ATOM 664 N N . ALA A 1 85 ? 13.761 3.399 1.676 1.00 84.31 85 ALA A N 1
ATOM 665 C CA . ALA A 1 85 ? 14.825 3.872 2.535 1.00 84.31 85 ALA A CA 1
ATOM 666 C C . ALA A 1 85 ? 15.964 2.840 2.550 1.00 84.31 85 ALA A C 1
ATOM 668 O O . ALA A 1 85 ? 15.771 1.663 2.828 1.00 84.31 85 ALA A O 1
ATOM 669 N N . SER A 1 86 ? 17.183 3.268 2.223 1.00 71.44 86 SER A N 1
ATOM 670 C CA . SER A 1 86 ? 18.323 2.350 2.062 1.00 71.44 86 SER A CA 1
ATOM 671 C C . SER A 1 86 ? 18.826 1.754 3.380 1.00 71.44 86 SER A C 1
ATOM 673 O O . SER A 1 86 ? 19.424 0.682 3.383 1.00 71.44 86 SER A O 1
ATOM 675 N N . LYS A 1 87 ? 18.612 2.457 4.499 1.00 68.12 87 LYS A N 1
ATOM 676 C CA . LYS A 1 87 ? 19.110 2.077 5.833 1.00 68.12 87 LYS A CA 1
ATOM 677 C C . LYS A 1 87 ? 18.021 1.576 6.779 1.00 68.12 87 LYS A C 1
ATOM 679 O O . LYS A 1 87 ? 18.342 0.976 7.801 1.00 68.12 87 LYS A O 1
ATOM 684 N N . THR A 1 88 ? 16.755 1.829 6.468 1.00 65.44 88 THR A N 1
ATOM 685 C CA . THR A 1 88 ? 15.605 1.487 7.310 1.00 65.44 88 THR A CA 1
ATOM 686 C C . THR A 1 88 ? 14.610 0.669 6.494 1.00 65.44 88 THR A C 1
ATOM 688 O O . THR A 1 88 ? 14.463 0.878 5.296 1.00 65.44 88 THR A O 1
ATOM 691 N N . LYS A 1 89 ? 13.921 -0.288 7.126 1.00 77.00 89 LYS A N 1
ATOM 692 C CA . LYS A 1 89 ? 12.826 -1.028 6.481 1.00 77.00 89 LYS A CA 1
ATOM 693 C C . LYS A 1 89 ? 11.597 -0.122 6.364 1.00 77.00 89 LYS A C 1
ATOM 695 O O . LYS A 1 89 ? 10.710 -0.166 7.214 1.00 77.00 89 LYS A O 1
ATOM 700 N N . GLY A 1 90 ? 11.594 0.755 5.366 1.00 88.56 90 GLY A N 1
ATOM 701 C CA . GLY A 1 90 ? 10.511 1.703 5.143 1.00 88.56 90 GLY A CA 1
ATOM 702 C C . GLY A 1 90 ? 10.653 2.495 3.850 1.00 88.56 90 GLY A C 1
ATOM 703 O O . GLY A 1 90 ? 11.498 2.201 3.001 1.00 88.56 90 GLY A O 1
ATOM 704 N N . PHE A 1 91 ? 9.802 3.503 3.703 1.00 92.25 91 PHE A N 1
ATOM 705 C CA . PHE A 1 91 ? 9.596 4.214 2.449 1.00 92.25 91 PHE A CA 1
ATOM 706 C C . PHE A 1 91 ? 9.532 5.723 2.655 1.00 92.25 91 PHE A C 1
ATOM 708 O O . PHE A 1 91 ? 8.922 6.214 3.603 1.00 92.25 91 PHE A O 1
ATOM 715 N N . TYR A 1 92 ? 10.108 6.449 1.706 1.00 90.94 92 TYR A N 1
ATOM 716 C CA . TYR A 1 92 ? 9.904 7.877 1.520 1.00 90.94 92 TYR A CA 1
ATOM 717 C C . TYR A 1 92 ? 8.785 8.095 0.515 1.00 90.94 92 TYR A C 1
ATOM 719 O O . TYR A 1 92 ? 8.822 7.510 -0.568 1.00 90.94 92 TYR A O 1
ATOM 727 N N . TYR A 1 93 ? 7.828 8.954 0.850 1.00 89.56 93 TYR A N 1
ATOM 728 C CA . TYR A 1 93 ? 6.734 9.338 -0.035 1.00 89.56 93 TYR A CA 1
ATOM 729 C C . TYR A 1 93 ? 6.747 10.848 -0.266 1.00 89.56 93 TYR A C 1
ATOM 731 O O . TYR A 1 93 ? 6.767 11.620 0.689 1.00 89.56 93 TYR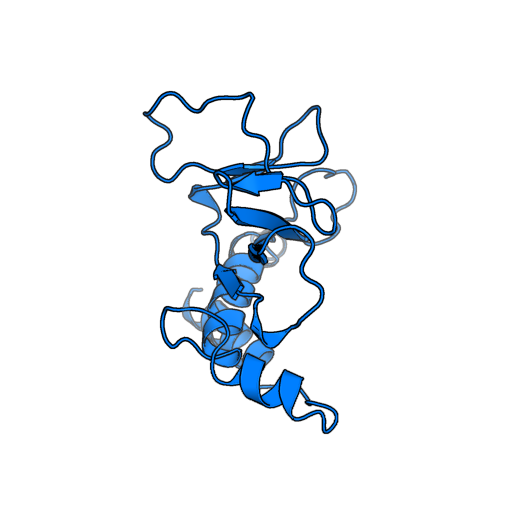 A O 1
ATOM 739 N N . ALA A 1 94 ? 6.700 11.260 -1.530 1.00 86.88 94 ALA A N 1
ATOM 740 C CA . ALA A 1 94 ? 6.593 12.655 -1.926 1.00 86.88 94 ALA A CA 1
ATOM 741 C C . ALA A 1 94 ? 5.844 12.785 -3.253 1.00 86.88 94 ALA A C 1
ATOM 743 O O . ALA A 1 94 ? 6.165 12.122 -4.239 1.00 86.88 94 ALA A O 1
ATOM 744 N N . THR A 1 95 ? 4.855 13.676 -3.289 1.00 82.31 95 THR A N 1
ATOM 745 C CA . THR A 1 95 ? 4.156 14.054 -4.527 1.00 82.31 95 THR A CA 1
ATOM 746 C C . THR A 1 95 ? 5.003 14.976 -5.403 1.00 82.31 95 THR A C 1
ATOM 748 O O . THR A 1 95 ? 4.854 14.970 -6.622 1.00 82.31 95 THR A O 1
ATOM 751 N N . ASP A 1 96 ? 5.913 15.733 -4.789 1.00 82.31 96 ASP A N 1
ATOM 752 C CA . ASP A 1 96 ? 6.856 16.630 -5.445 1.00 82.31 96 ASP A CA 1
ATOM 753 C C . ASP A 1 96 ? 8.241 16.481 -4.804 1.00 82.31 96 ASP A C 1
ATOM 755 O O . ASP A 1 96 ? 8.476 16.894 -3.669 1.00 82.31 96 ASP A O 1
ATOM 759 N N . TRP A 1 97 ? 9.170 15.884 -5.549 1.00 81.12 97 TRP A N 1
ATOM 760 C CA . TRP A 1 97 ? 10.544 15.640 -5.101 1.00 81.12 97 TRP A CA 1
ATOM 761 C C . TRP A 1 97 ? 11.423 16.892 -5.095 1.00 81.12 97 TRP A C 1
ATOM 763 O O . TRP A 1 97 ? 12.544 16.838 -4.593 1.00 81.12 97 TRP A O 1
ATOM 773 N N . THR A 1 98 ? 10.958 18.005 -5.670 1.00 83.12 98 THR A N 1
ATOM 774 C CA . THR A 1 98 ? 11.689 19.279 -5.604 1.00 83.12 98 THR A CA 1
ATOM 775 C C . THR A 1 98 ? 11.556 19.937 -4.233 1.00 83.12 98 THR A C 1
ATOM 777 O O . THR A 1 98 ? 12.408 20.737 -3.841 1.00 83.12 98 THR A O 1
ATOM 780 N N . GLN A 1 99 ? 10.515 19.576 -3.482 1.00 78.25 99 GLN A N 1
ATOM 781 C CA . GLN A 1 99 ? 10.306 20.045 -2.122 1.00 78.25 99 GLN A CA 1
ATOM 782 C C . GLN A 1 99 ? 11.219 19.294 -1.157 1.00 78.25 99 GLN A C 1
ATOM 784 O O . GLN A 1 99 ? 11.578 18.133 -1.362 1.00 78.25 99 GLN A O 1
ATOM 789 N N . ARG A 1 100 ? 11.617 19.974 -0.078 1.00 67.00 100 ARG A N 1
ATOM 790 C CA . ARG A 1 100 ? 12.445 19.361 0.958 1.00 67.00 100 ARG A CA 1
ATOM 791 C C . ARG A 1 100 ? 11.632 18.278 1.658 1.00 67.00 100 ARG A C 1
ATOM 793 O O . ARG A 1 100 ? 10.782 18.580 2.487 1.00 67.00 100 ARG A O 1
ATOM 800 N N . ILE A 1 101 ? 11.931 17.027 1.338 1.00 67.50 101 ILE A N 1
ATOM 801 C CA . ILE A 1 101 ? 11.374 15.875 2.037 1.00 67.50 101 ILE A CA 1
ATOM 802 C C . ILE A 1 101 ? 12.048 15.799 3.395 1.00 67.50 101 ILE A C 1
ATOM 804 O O . ILE A 1 101 ? 13.280 15.855 3.501 1.00 67.50 101 ILE A O 1
ATOM 808 N N . ASN A 1 102 ? 11.238 15.683 4.438 1.00 65.06 102 ASN A N 1
ATOM 809 C CA . ASN A 1 102 ? 11.754 15.382 5.751 1.00 65.06 102 ASN A CA 1
ATOM 810 C C . ASN A 1 102 ? 12.223 13.922 5.743 1.00 65.06 102 ASN A C 1
ATOM 812 O O . ASN A 1 102 ? 11.419 12.997 5.759 1.00 65.06 102 ASN A O 1
ATOM 816 N N . ILE A 1 103 ? 13.535 13.705 5.641 1.00 60.88 103 ILE A N 1
ATOM 817 C CA . ILE A 1 103 ? 14.130 12.360 5.569 1.00 60.88 103 ILE A CA 1
ATOM 818 C C . ILE A 1 103 ? 13.892 11.536 6.848 1.00 60.88 103 ILE A C 1
ATOM 820 O O . ILE A 1 103 ? 14.145 10.332 6.867 1.00 60.88 103 ILE A O 1
ATOM 824 N N . ASP A 1 104 ? 13.394 12.182 7.900 1.00 61.53 104 ASP A N 1
ATOM 825 C CA . ASP A 1 104 ? 13.001 11.547 9.151 1.00 61.53 104 ASP A CA 1
ATOM 826 C C . ASP A 1 104 ? 11.566 10.974 9.090 1.00 61.53 104 ASP A C 1
ATOM 828 O O . ASP A 1 104 ? 11.198 10.138 9.914 1.00 61.53 104 ASP A O 1
ATOM 832 N N . GLU A 1 105 ? 10.765 11.334 8.078 1.00 77.19 105 GLU A N 1
ATOM 833 C CA . GLU A 1 105 ? 9.407 10.815 7.850 1.00 77.19 105 GLU A CA 1
ATOM 834 C C . GLU A 1 105 ? 9.439 9.530 7.009 1.00 77.19 105 GLU A C 1
ATOM 836 O O . GLU A 1 105 ? 9.026 9.478 5.849 1.00 77.19 105 GLU A O 1
ATOM 841 N N . VAL A 1 106 ? 9.971 8.463 7.606 1.00 88.25 106 VAL A N 1
ATOM 842 C CA . VAL A 1 106 ? 9.962 7.120 7.014 1.00 8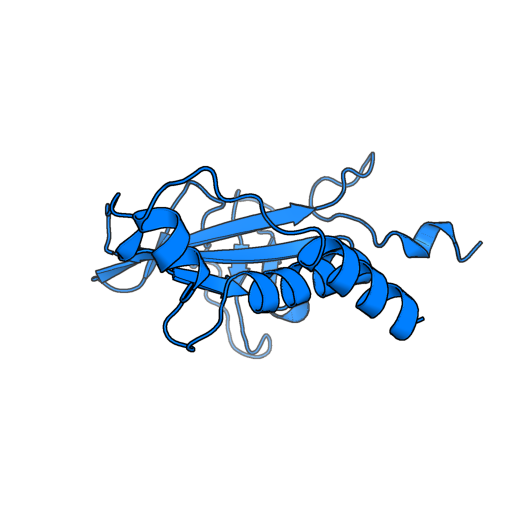8.25 106 VAL A CA 1
ATOM 843 C C . VAL A 1 106 ? 8.636 6.425 7.327 1.00 88.25 106 VAL A C 1
ATOM 845 O O . VAL A 1 106 ? 8.285 6.202 8.489 1.00 88.25 106 VAL A O 1
ATOM 848 N N . ILE A 1 107 ? 7.917 6.012 6.286 1.00 92.81 107 ILE A N 1
ATOM 849 C CA . ILE A 1 107 ? 6.713 5.188 6.424 1.00 92.81 107 ILE A CA 1
ATOM 850 C C . ILE A 1 107 ? 7.125 3.719 6.560 1.00 92.81 107 ILE A C 1
ATOM 852 O O . ILE A 1 107 ? 7.900 3.215 5.748 1.00 92.81 107 ILE A O 1
ATOM 856 N N . GLY A 1 108 ? 6.613 3.028 7.577 1.00 92.94 108 GLY A N 1
ATOM 857 C CA . GLY A 1 108 ? 6.919 1.625 7.830 1.00 92.94 108 GLY A CA 1
ATOM 858 C C . GLY A 1 108 ? 6.372 0.675 6.761 1.00 92.94 108 GLY A C 1
ATOM 859 O O . GLY A 1 108 ? 5.315 0.897 6.163 1.00 92.94 108 GLY A O 1
ATOM 860 N N . GLU A 1 109 ? 7.102 -0.415 6.532 1.00 93.19 109 GLU A N 1
ATOM 861 C CA . GLU A 1 109 ? 6.609 -1.547 5.748 1.00 93.19 109 GLU A CA 1
ATOM 862 C C . GLU A 1 109 ? 5.592 -2.351 6.559 1.00 93.19 109 GLU A C 1
ATOM 864 O O . GLU A 1 109 ? 5.855 -2.700 7.716 1.00 93.19 109 GLU A O 1
ATOM 869 N N . PHE A 1 110 ? 4.437 -2.654 5.957 1.00 93.12 110 PHE A N 1
ATOM 870 C CA . PHE A 1 110 ? 3.381 -3.440 6.594 1.00 93.12 110 PHE A CA 1
ATOM 871 C C . PHE A 1 110 ? 3.957 -4.760 7.149 1.00 93.12 110 PHE A C 1
ATOM 873 O O . PHE A 1 110 ? 4.683 -5.454 6.435 1.00 93.12 110 PHE A O 1
ATOM 880 N N . PRO A 1 111 ? 3.652 -5.140 8.407 1.00 92.94 111 PRO A N 1
ATOM 881 C CA . PRO A 1 111 ? 2.601 -4.600 9.279 1.00 92.94 111 PRO A CA 1
ATOM 882 C C . PRO A 1 111 ? 3.045 -3.476 10.236 1.00 92.94 111 PRO A C 1
ATOM 884 O O . PRO A 1 111 ? 2.349 -3.211 11.215 1.00 92.94 111 PRO A O 1
ATOM 887 N N . ASN A 1 112 ? 4.187 -2.823 10.005 1.00 93.44 112 ASN A N 1
ATOM 888 C CA . ASN A 1 112 ? 4.671 -1.736 10.860 1.00 93.44 112 ASN A CA 1
ATOM 889 C C . ASN A 1 112 ? 4.020 -0.411 10.448 1.00 93.44 112 ASN A C 1
ATOM 891 O O . ASN A 1 112 ? 4.297 0.105 9.366 1.00 93.44 112 ASN A O 1
ATOM 895 N N . PHE A 1 113 ? 3.161 0.134 11.309 1.00 94.31 113 PHE A N 1
ATOM 896 C CA . PHE A 1 113 ? 2.467 1.394 11.058 1.00 94.31 113 PHE A CA 1
ATOM 897 C C . PHE A 1 113 ? 3.251 2.591 11.613 1.00 94.31 113 PHE A C 1
ATOM 899 O O . PHE A 1 113 ? 3.768 2.550 12.728 1.00 94.31 113 PHE A O 1
ATOM 906 N N . THR A 1 114 ? 3.310 3.660 10.824 1.00 94.00 114 THR A N 1
ATOM 907 C CA . THR A 1 114 ? 3.822 4.978 11.197 1.00 94.00 114 THR A CA 1
ATOM 908 C C . THR A 1 114 ? 2.634 5.917 11.433 1.00 94.00 114 THR A C 1
ATOM 910 O O . THR A 1 114 ? 1.761 5.997 10.562 1.00 94.00 114 THR A O 1
ATOM 913 N N . PRO A 1 115 ? 2.578 6.645 12.561 1.00 92.94 115 PRO A N 1
ATOM 914 C CA . PRO A 1 115 ? 1.528 7.628 12.816 1.00 92.94 115 PRO A CA 1
ATOM 915 C C . PRO A 1 115 ? 1.427 8.693 11.715 1.00 92.94 115 PRO A C 1
ATOM 917 O O . PRO A 1 115 ? 2.438 9.160 11.190 1.00 92.94 115 PRO A O 1
ATOM 920 N N . ILE A 1 116 ? 0.196 9.077 11.386 1.00 88.56 116 ILE A N 1
ATOM 921 C CA . ILE A 1 116 ? -0.144 10.256 10.591 1.00 88.56 116 ILE A CA 1
ATOM 922 C C . ILE A 1 116 ? -0.925 11.178 11.512 1.00 88.56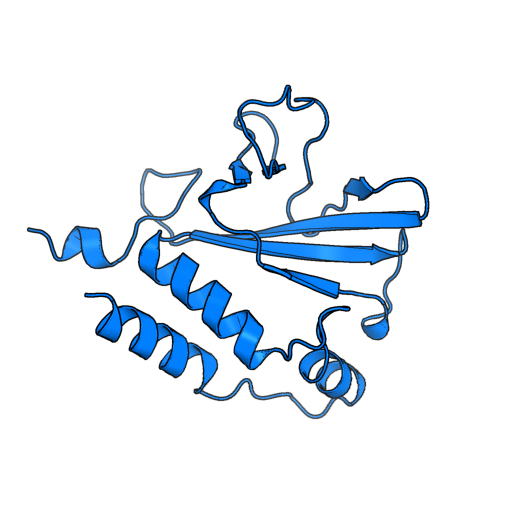 116 ILE A C 1
ATOM 924 O O . ILE A 1 116 ? -2.036 10.840 11.931 1.00 88.56 116 ILE A O 1
ATOM 928 N N . GLU A 1 117 ? -0.359 12.348 11.799 1.00 83.31 117 GLU A N 1
ATOM 929 C CA . GLU A 1 117 ? -0.953 13.279 12.761 1.00 83.31 117 GLU A CA 1
ATOM 930 C C . GLU A 1 117 ? -1.228 12.564 14.107 1.00 83.31 117 GLU A C 1
ATOM 932 O O . GLU A 1 117 ? -0.462 11.690 14.518 1.00 83.31 117 GLU A O 1
ATOM 937 N N . GLU A 1 118 ? -2.305 12.928 14.807 1.00 86.94 118 GLU A N 1
ATOM 938 C CA . GLU A 1 118 ? -2.673 12.356 16.113 1.00 86.94 118 GLU A CA 1
ATOM 939 C C . GLU A 1 118 ? -3.774 11.281 16.037 1.00 86.94 118 GLU A C 1
ATOM 941 O O . GLU A 1 118 ? -4.187 10.753 17.068 1.00 86.94 118 GLU A O 1
ATOM 946 N N . THR A 1 119 ? -4.296 10.964 14.845 1.00 91.31 119 THR A N 1
ATOM 947 C CA . THR A 1 119 ? -5.554 10.195 14.712 1.00 91.31 119 THR A CA 1
ATOM 948 C C . THR A 1 119 ? -5.443 8.925 13.877 1.00 91.31 119 THR A C 1
ATOM 950 O O . THR A 1 119 ? -6.113 7.931 14.178 1.00 91.31 119 THR A O 1
ATOM 953 N N . TYR A 1 120 ? -4.582 8.920 12.862 1.00 94.44 120 TYR A N 1
ATOM 954 C CA . TYR A 1 120 ? -4.423 7.797 11.947 1.00 94.44 120 TYR A CA 1
ATOM 955 C C . TYR A 1 120 ? -2.995 7.270 11.975 1.00 94.44 120 TYR A C 1
ATOM 957 O O . TYR A 1 120 ? -2.070 7.887 12.491 1.00 94.44 120 TYR A O 1
ATOM 965 N N . GLU A 1 121 ? -2.808 6.099 11.396 1.00 95.81 121 GLU A N 1
ATOM 966 C CA . GLU A 1 121 ? -1.500 5.541 11.115 1.00 95.81 121 GLU A CA 1
ATOM 967 C C . GLU A 1 121 ? -1.518 4.862 9.747 1.00 95.81 121 GLU A C 1
ATOM 969 O O . GLU A 1 121 ? -2.556 4.377 9.283 1.00 95.81 121 GLU A O 1
ATOM 974 N N . GLN A 1 122 ? -0.361 4.841 9.091 1.00 95.56 122 GLN A N 1
ATOM 975 C CA . GLN A 1 122 ? -0.185 4.243 7.774 1.00 95.56 122 GLN A CA 1
ATOM 976 C C . GLN A 1 122 ? 0.960 3.249 7.734 1.00 95.56 122 GLN A C 1
ATOM 978 O O . GLN A 1 122 ? 1.943 3.371 8.452 1.00 95.56 122 GLN A O 1
ATOM 983 N N . SER A 1 123 ? 0.866 2.303 6.818 1.00 95.75 123 SER A N 1
ATOM 984 C CA . SER A 1 123 ? 1.976 1.451 6.410 1.00 95.75 123 SER A CA 1
ATOM 985 C C . SER A 1 123 ? 1.926 1.241 4.905 1.00 95.75 123 SER A C 1
ATOM 987 O O . SER A 1 123 ? 0.932 1.573 4.252 1.00 95.75 123 SER A O 1
ATOM 989 N N . ILE A 1 124 ? 3.009 0.719 4.339 1.00 96.06 124 ILE A N 1
ATOM 990 C CA . ILE A 1 124 ? 3.094 0.450 2.906 1.00 96.06 124 ILE A CA 1
ATOM 991 C C . ILE A 1 124 ? 3.364 -1.029 2.671 1.00 96.06 124 ILE A C 1
ATOM 993 O O . ILE A 1 124 ? 4.253 -1.620 3.280 1.00 96.06 124 ILE A O 1
ATOM 997 N N . ILE A 1 125 ? 2.587 -1.618 1.768 1.00 95.00 125 ILE A N 1
ATOM 998 C CA . ILE A 1 125 ? 2.843 -2.936 1.194 1.00 95.00 125 ILE A CA 1
ATOM 999 C C . ILE A 1 125 ? 3.575 -2.711 -0.127 1.00 95.00 125 ILE A C 1
ATOM 1001 O O . ILE A 1 125 ? 3.078 -1.997 -1.001 1.00 95.00 125 ILE A O 1
ATOM 1005 N N . HIS A 1 126 ? 4.742 -3.335 -0.274 1.00 93.56 126 HIS A N 1
ATOM 1006 C CA . HIS A 1 126 ? 5.514 -3.341 -1.513 1.00 93.56 126 HIS A CA 1
ATOM 1007 C C . HIS A 1 126 ? 5.395 -4.703 -2.189 1.00 93.56 126 HIS A C 1
ATOM 1009 O O . HIS A 1 126 ? 5.887 -5.712 -1.689 1.00 93.56 126 HIS A O 1
ATOM 1015 N N . LEU A 1 127 ? 4.736 -4.725 -3.343 1.00 91.06 127 LEU A N 1
ATOM 1016 C CA . LEU A 1 127 ? 4.706 -5.878 -4.230 1.00 91.06 127 LEU A CA 1
ATOM 1017 C C . LEU A 1 127 ? 5.889 -5.768 -5.187 1.00 91.06 127 LEU A C 1
ATOM 1019 O O . LEU A 1 127 ? 6.006 -4.775 -5.906 1.00 91.06 127 LEU A O 1
ATOM 1023 N N . LYS A 1 128 ? 6.763 -6.773 -5.200 1.00 88.44 128 LYS A N 1
ATOM 1024 C CA . LYS A 1 128 ? 7.907 -6.827 -6.111 1.00 88.44 128 LYS A CA 1
ATOM 1025 C C . LYS A 1 128 ? 8.174 -8.238 -6.592 1.00 88.44 12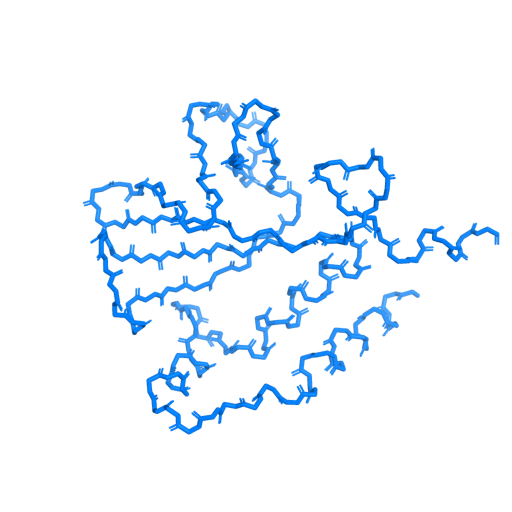8 LYS A C 1
ATOM 1027 O O . LYS A 1 128 ? 7.984 -9.198 -5.845 1.00 88.44 128 LYS A O 1
ATOM 1032 N N . ASP A 1 129 ? 8.683 -8.330 -7.811 1.00 80.75 129 ASP A N 1
ATOM 1033 C CA . ASP A 1 129 ? 9.265 -9.570 -8.302 1.00 80.75 129 ASP A CA 1
ATOM 1034 C C . ASP A 1 129 ? 10.571 -9.888 -7.584 1.00 80.75 129 ASP A C 1
ATOM 1036 O O . ASP A 1 129 ? 11.405 -9.012 -7.334 1.00 80.75 129 ASP A O 1
ATOM 1040 N N . TYR A 1 130 ? 10.761 -11.170 -7.276 1.00 77.44 130 TYR A N 1
ATOM 1041 C CA . TYR A 1 130 ? 12.057 -11.659 -6.837 1.00 77.44 130 TYR A CA 1
ATOM 1042 C C . TYR A 1 130 ? 13.019 -11.660 -8.022 1.00 77.44 130 TYR A C 1
ATOM 1044 O O . TYR A 1 130 ? 12.787 -12.334 -9.026 1.00 77.44 130 TYR A O 1
ATOM 1052 N N . VAL A 1 131 ? 14.128 -10.943 -7.873 1.00 77.12 131 VAL A N 1
ATOM 1053 C CA . VAL A 1 131 ? 15.210 -10.937 -8.851 1.00 77.12 131 VAL A CA 1
ATOM 1054 C C . VAL A 1 131 ? 16.523 -11.219 -8.118 1.00 77.12 131 VAL A C 1
ATOM 1056 O O . VAL A 1 131 ? 16.875 -10.479 -7.196 1.00 77.12 131 VAL A O 1
ATOM 1059 N N . PRO A 1 132 ? 17.273 -12.269 -8.504 1.00 75.38 132 PRO A N 1
ATOM 1060 C CA . PRO A 1 132 ? 18.572 -12.553 -7.908 1.00 75.38 132 PRO A CA 1
ATOM 1061 C C . PRO A 1 132 ? 19.512 -11.343 -8.001 1.00 75.38 132 PRO A C 1
ATOM 1063 O O . PRO A 1 132 ? 19.732 -10.803 -9.083 1.00 75.38 132 PRO A O 1
ATOM 1066 N N . GLY A 1 133 ? 20.073 -10.923 -6.863 1.00 77.12 133 GLY A N 1
ATOM 1067 C CA . GLY A 1 133 ? 20.999 -9.787 -6.779 1.00 77.12 133 GLY A CA 1
ATOM 1068 C C . GLY A 1 133 ? 20.343 -8.405 -6.667 1.00 77.12 133 GLY A C 1
ATOM 1069 O O . GLY A 1 133 ? 21.065 -7.413 -6.608 1.00 77.12 133 GLY A O 1
ATOM 1070 N N . PHE A 1 134 ? 19.009 -8.321 -6.610 1.00 74.94 134 PHE A N 1
ATOM 1071 C CA . PHE A 1 134 ? 18.282 -7.073 -6.373 1.00 74.94 134 PHE A CA 1
ATOM 1072 C C . PHE A 1 134 ? 17.482 -7.155 -5.074 1.00 74.94 134 PHE A C 1
ATOM 1074 O O . PHE A 1 134 ? 16.450 -7.819 -4.993 1.00 74.94 134 PHE A O 1
ATOM 1081 N N . ASP A 1 135 ? 17.932 -6.421 -4.059 1.00 77.62 135 ASP A N 1
ATOM 1082 C CA . ASP A 1 135 ? 17.292 -6.451 -2.740 1.00 77.62 135 ASP A CA 1
ATOM 1083 C C . ASP A 1 135 ? 16.133 -5.450 -2.620 1.00 77.62 135 ASP A C 1
ATOM 1085 O O . ASP A 1 135 ? 15.188 -5.663 -1.856 1.00 77.62 135 ASP A O 1
ATOM 1089 N N . PHE A 1 136 ? 16.168 -4.362 -3.396 1.00 80.56 136 PHE A N 1
ATOM 1090 C CA . PHE A 1 136 ? 15.296 -3.203 -3.180 1.00 80.56 136 PHE A CA 1
ATOM 1091 C C . PHE A 1 136 ? 14.101 -3.116 -4.130 1.00 80.56 136 PHE A C 1
ATOM 1093 O O . PHE A 1 136 ? 13.038 -2.702 -3.692 1.00 80.56 136 PHE A O 1
ATOM 1100 N N . TYR A 1 137 ? 14.238 -3.513 -5.396 1.00 83.81 137 TYR A N 1
ATOM 1101 C CA . TYR A 1 137 ? 13.190 -3.360 -6.410 1.00 83.81 137 TYR A CA 1
ATOM 1102 C C . TYR A 1 137 ? 13.099 -4.609 -7.286 1.00 83.81 137 TYR A C 1
ATOM 1104 O O . TYR A 1 137 ? 14.115 -5.252 -7.546 1.00 83.81 137 TYR A O 1
ATOM 1112 N N . GLY A 1 138 ? 11.893 -4.920 -7.759 1.00 80.12 138 GLY A N 1
ATOM 1113 C CA . GLY A 1 138 ? 11.691 -5.902 -8.822 1.00 80.12 138 GLY A CA 1
ATOM 1114 C C . GLY A 1 138 ? 12.034 -5.327 -10.197 1.00 80.12 138 GLY A C 1
ATOM 1115 O O . GLY A 1 138 ? 12.254 -4.119 -10.342 1.00 80.12 138 GLY A O 1
ATOM 1116 N N . LEU A 1 139 ? 12.069 -6.195 -11.210 1.00 80.56 139 LEU A N 1
ATOM 1117 C CA . LEU A 1 139 ? 12.300 -5.814 -12.603 1.00 80.56 139 LEU A CA 1
ATOM 1118 C C . LEU A 1 139 ? 11.036 -6.022 -13.444 1.00 80.56 139 LEU A C 1
ATOM 1120 O O . LEU A 1 139 ? 10.341 -7.017 -13.252 1.00 80.56 139 LEU A O 1
ATOM 1124 N N . PRO A 1 140 ? 10.755 -5.143 -14.419 1.00 78.69 140 PRO A N 1
ATOM 1125 C CA . PRO A 1 140 ? 9.651 -5.354 -15.340 1.00 78.69 140 PRO A CA 1
ATOM 1126 C C . PRO A 1 140 ? 9.833 -6.627 -16.170 1.00 78.69 140 PRO A C 1
ATOM 1128 O O . PRO A 1 140 ? 10.872 -6.828 -16.802 1.00 78.69 140 PRO A O 1
ATOM 1131 N N . THR A 1 141 ? 8.772 -7.427 -16.279 1.00 68.19 141 THR A N 1
ATOM 1132 C CA . THR A 1 141 ? 8.763 -8.671 -17.071 1.00 68.19 141 THR A CA 1
ATOM 1133 C C . THR A 1 141 ? 9.184 -8.493 -18.538 1.00 68.19 141 THR A C 1
ATOM 1135 O O . THR A 1 141 ? 9.732 -9.414 -19.138 1.00 68.19 141 THR A O 1
ATOM 1138 N N . PHE A 1 142 ? 8.944 -7.325 -19.148 1.00 67.88 142 PHE A N 1
ATOM 1139 C CA . PHE A 1 142 ? 9.306 -7.085 -20.551 1.00 67.88 142 PHE A CA 1
ATOM 1140 C C . PHE A 1 142 ? 10.808 -6.866 -20.774 1.00 67.88 142 PHE A C 1
ATOM 1142 O O . PHE A 1 142 ? 11.253 -6.979 -21.912 1.00 67.88 142 PHE A O 1
ATOM 1149 N 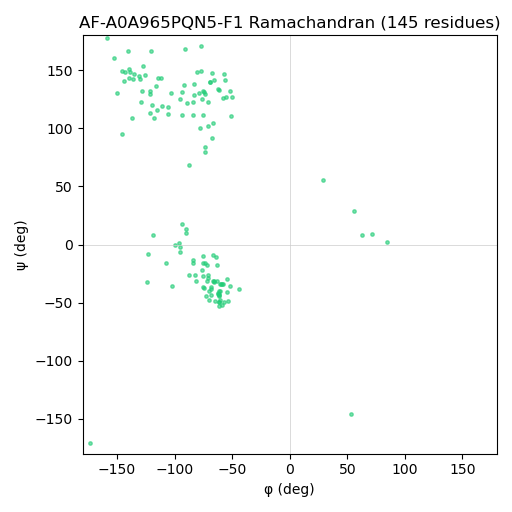N . MET A 1 143 ? 11.600 -6.586 -19.731 1.00 62.97 143 MET A N 1
ATOM 1150 C CA . MET A 1 143 ? 13.052 -6.395 -19.871 1.00 62.97 143 MET A CA 1
ATOM 1151 C C . MET A 1 143 ? 13.738 -7.652 -20.420 1.00 62.97 143 MET A C 1
ATOM 1153 O O . MET A 1 143 ? 14.655 -7.543 -21.225 1.00 62.97 143 MET A O 1
ATOM 1157 N N . GLY A 1 144 ? 13.249 -8.846 -20.064 1.00 60.59 144 GLY A N 1
ATOM 1158 C CA . GLY A 1 144 ? 13.739 -10.108 -20.629 1.00 60.59 144 GLY A CA 1
ATOM 1159 C C . GLY A 1 144 ? 13.328 -10.353 -22.087 1.00 60.59 144 GLY A C 1
ATOM 1160 O O . GLY A 1 144 ? 13.939 -11.174 -22.758 1.00 60.59 144 GLY A O 1
ATOM 1161 N N . ALA A 1 145 ? 12.315 -9.644 -22.594 1.00 59.16 145 ALA A N 1
ATOM 1162 C CA . ALA A 1 145 ? 11.825 -9.767 -23.969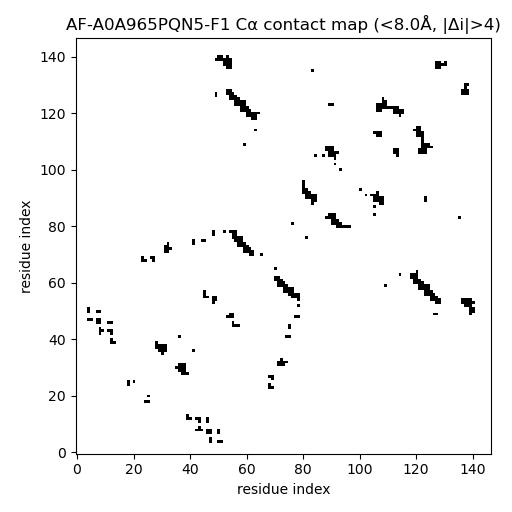 1.00 59.16 145 ALA A CA 1
ATOM 1163 C C . ALA A 1 145 ? 12.431 -8.726 -24.931 1.00 59.16 145 ALA A C 1
ATOM 1165 O O . ALA A 1 145 ? 12.101 -8.727 -26.112 1.00 59.16 145 ALA A O 1
ATOM 1166 N N . MET A 1 146 ? 13.279 -7.819 -24.431 1.00 59.16 146 MET A N 1
ATOM 1167 C CA . MET A 1 146 ? 13.973 -6.797 -25.227 1.00 59.16 146 MET A CA 1
ATOM 1168 C C . MET A 1 146 ? 15.343 -7.261 -25.767 1.00 59.16 146 MET A C 1
ATOM 1170 O O . MET A 1 146 ? 16.128 -6.416 -26.199 1.00 59.16 146 MET A O 1
ATOM 1174 N N . GLN A 1 147 ? 15.642 -8.564 -25.719 1.00 46.50 147 GLN A N 1
ATOM 1175 C CA . GLN A 1 147 ? 16.864 -9.155 -26.285 1.00 46.50 147 GLN A CA 1
ATOM 1176 C C . GLN A 1 147 ? 16.734 -9.487 -27.771 1.00 46.50 147 GLN A C 1
ATOM 1178 O O . GLN A 1 147 ? 15.641 -9.929 -28.190 1.00 46.50 147 GLN A O 1
#

Radius of gyration: 16.46 Å; Cα contacts (8 Å, |Δi|>4): 238; chains: 1; bounding box: 41×37×43 Å